Protein AF-A0A015MF63-F1 (afdb_monomer)

Organism: Rhizophagus irregularis (strain DAOM 197198w) (NCBI:txid1432141)

Solvent-accessible surface area (backbone atoms only — not comparable to full-atom values): 7462 Å² total; per-residue (Å²): 112,68,70,60,54,52,50,50,50,53,50,49,54,56,49,51,58,48,52,54,54,59,67,70,46,80,77,80,79,76,44,74,65,50,50,50,51,51,49,52,51,51,36,53,71,28,62,14,62,60,82,65,49,65,53,38,54,52,92,69,56,87,64,81,86,57,86,84,59,70,85,62,50,76,64,62,77,71,52,73,80,87,53,68,67,59,53,53,53,67,38,83,51,104,53,35,50,69,50,48,35,69,74,31,73,65,52,34,51,53,48,55,56,52,57,71,72,47,85,81,78,132

Secondary structure (DSSP, 8-state):
-HHHHHHHHHHHHHHHHHHHHHHHS--TT-SHHHHHHHHHHHHHHPBPTTT--BSS-GGG--SPP-TT-SS--HHHHTPPP--HHHHHHH---SS-HHHHHHH-HHHHHHHHHHHHHSPPP-

Foldseek 3Di:
DVVVVVVVVVVVVVVVVVVVVVVPDPPPQPDPVSVVVVVQVCQQADQELAPRDGNHYVVPDPDDGDPPSPPDPVVNVPDPDDDPVVCQQVDDDVDGLVVVLVVDVVSVVVVVVVVVPDDDDD

Sequence (122 aa):
MEIDQEQTRRRNNKYASQEERAAALPKRGFTDESLRKAQEARRNNNTCGNCGQRGHYAKQCKNERVEGIHRTSAFQRNTPEYNVIEDLKNTRANATFSQIINISPEQRKIYHEGMRRYPQTD

InterPro domains:
  IPR001878 Zinc finger, CCHC-type [PF00098] (46-63)
  IPR001878 Zinc finger, CCHC-type [PS50158] (48-63)
  IPR001878 Zinc finger, CCHC-type [SM00343] (47-63)
  IPR036875 Zinc finger, CCHC-type superfamily [SSF57756] (35-63)

Mean predicted aligned error: 17.62 Å

Radius of gyration: 33.0 Å; Cα contacts (8 Å, |Δi|>4): 59; chains: 1; bounding box: 59×48×79 Å

pLDDT: mean 77.17, std 10.63, range [54.19, 93.19]

Structure (mmCIF, N/CA/C/O backbone):
data_AF-A0A015MF63-F1
#
_entry.id   AF-A0A015MF63-F1
#
loop_
_atom_site.group_PDB
_atom_site.id
_atom_site.type_symbol
_atom_site.label_atom_id
_atom_site.label_alt_id
_atom_site.label_comp_id
_atom_site.label_asym_id
_atom_site.label_entity_id
_atom_site.label_seq_id
_atom_site.pdbx_PDB_ins_code
_atom_site.Cartn_x
_atom_site.Cartn_y
_atom_site.Cartn_z
_atom_site.occupancy
_atom_site.B_iso_or_equiv
_atom_site.auth_seq_id
_atom_site.auth_comp_id
_atom_site.auth_asym_id
_atom_site.auth_atom_id
_atom_site.pdbx_PDB_model_num
ATOM 1 N N . MET A 1 1 ? 2.040 -42.546 -40.070 1.00 62.53 1 MET A N 1
ATOM 2 C CA . MET A 1 1 ? 3.437 -42.096 -39.882 1.00 62.53 1 MET A CA 1
ATOM 3 C C . MET A 1 1 ? 3.758 -40.867 -40.731 1.00 62.53 1 MET A C 1
ATOM 5 O O . MET A 1 1 ? 4.239 -39.898 -40.168 1.00 62.53 1 MET A O 1
ATOM 9 N N . GLU A 1 2 ? 3.415 -40.826 -42.023 1.00 61.22 2 GLU A N 1
ATOM 10 C CA . GLU A 1 2 ? 3.672 -39.646 -42.884 1.00 61.22 2 GLU A CA 1
ATOM 11 C C . GLU A 1 2 ? 2.904 -38.374 -42.481 1.00 61.22 2 GLU A C 1
ATOM 13 O O . GLU A 1 2 ? 3.451 -37.277 -42.523 1.00 61.22 2 GLU A O 1
ATOM 18 N N . ILE A 1 3 ? 1.653 -38.508 -42.022 1.00 64.56 3 ILE A N 1
ATOM 19 C CA . ILE A 1 3 ? 0.835 -37.365 -41.570 1.00 64.56 3 ILE A CA 1
ATOM 20 C C . ILE A 1 3 ? 1.466 -36.672 -40.347 1.00 64.56 3 ILE A C 1
ATOM 22 O O . ILE A 1 3 ? 1.412 -35.451 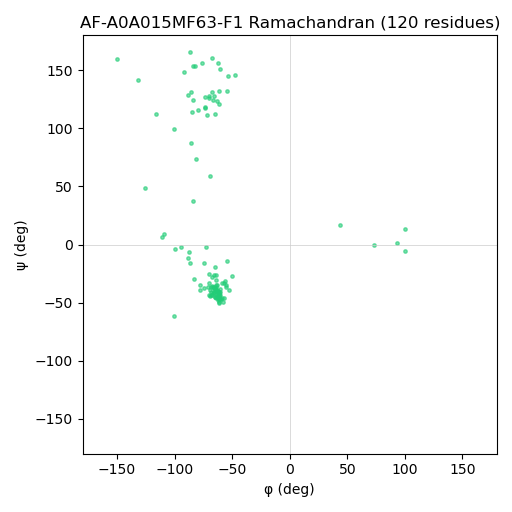-40.229 1.00 64.56 3 ILE A O 1
ATOM 26 N N . ASP A 1 4 ? 2.105 -37.439 -39.464 1.00 72.56 4 ASP A N 1
ATOM 27 C CA . ASP A 1 4 ? 2.770 -36.934 -38.257 1.00 72.56 4 ASP A CA 1
ATOM 28 C C . ASP A 1 4 ? 4.102 -36.231 -38.592 1.00 72.56 4 ASP A C 1
ATOM 30 O O . ASP A 1 4 ? 4.412 -35.156 -38.067 1.00 72.56 4 ASP A O 1
ATOM 34 N N . GLN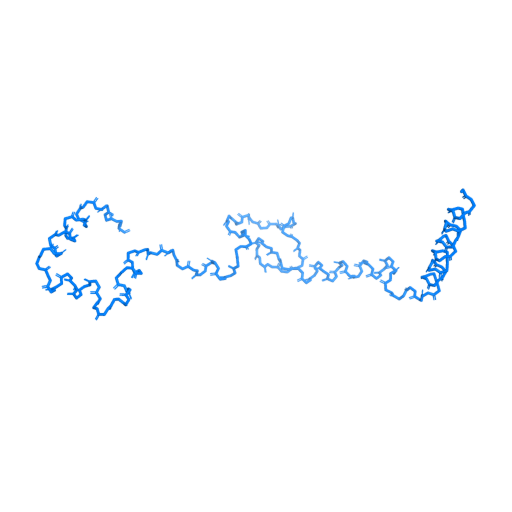 A 1 5 ? 4.841 -36.764 -39.574 1.00 78.62 5 GLN A N 1
ATOM 35 C CA . GLN A 1 5 ? 6.033 -36.122 -40.142 1.00 78.62 5 GLN A CA 1
ATOM 36 C C . GLN A 1 5 ? 5.699 -34.802 -40.856 1.00 78.62 5 GLN A C 1
ATOM 38 O O . GLN A 1 5 ? 6.404 -33.804 -40.708 1.00 78.62 5 GLN A O 1
ATOM 43 N N . GLU A 1 6 ? 4.584 -34.742 -41.584 1.00 80.75 6 GLU A N 1
ATOM 44 C CA . GLU A 1 6 ? 4.149 -33.506 -42.239 1.00 80.75 6 GLU A CA 1
ATOM 45 C C . GLU A 1 6 ? 3.658 -32.460 -41.221 1.00 80.75 6 GLU A C 1
ATOM 47 O O . GLU A 1 6 ? 3.932 -31.266 -41.367 1.00 80.75 6 GLU A O 1
ATOM 52 N N . GLN A 1 7 ? 2.989 -32.879 -40.142 1.00 83.00 7 GLN A N 1
ATOM 53 C CA . GLN A 1 7 ? 2.594 -31.973 -39.058 1.00 83.00 7 GLN A CA 1
ATOM 54 C C . GLN A 1 7 ? 3.798 -31.403 -38.298 1.00 83.00 7 GLN A C 1
ATOM 56 O O . GLN A 1 7 ? 3.818 -30.207 -37.992 1.00 83.00 7 GLN A O 1
ATOM 61 N N . THR A 1 8 ? 4.812 -32.221 -38.015 1.00 80.81 8 THR A N 1
ATOM 62 C CA . THR A 1 8 ? 6.061 -31.766 -37.381 1.00 80.81 8 THR A CA 1
ATOM 63 C C . THR A 1 8 ? 6.841 -30.824 -38.294 1.00 80.81 8 THR A C 1
ATOM 65 O O . THR A 1 8 ? 7.281 -29.770 -37.836 1.00 80.81 8 THR A O 1
ATOM 68 N N . ARG A 1 9 ? 6.910 -31.096 -39.601 1.00 84.19 9 ARG A N 1
ATOM 69 C CA . ARG A 1 9 ? 7.521 -30.184 -40.581 1.00 84.19 9 ARG A CA 1
ATOM 70 C C . ARG A 1 9 ? 6.815 -28.828 -40.639 1.00 84.19 9 ARG A C 1
ATOM 72 O O . ARG A 1 9 ? 7.467 -27.788 -40.570 1.00 84.19 9 ARG A O 1
ATOM 79 N N . ARG A 1 10 ? 5.477 -28.814 -40.702 1.00 82.44 10 ARG A N 1
ATOM 80 C CA . ARG A 1 10 ? 4.676 -27.572 -40.678 1.00 82.44 10 ARG A CA 1
ATOM 81 C C . ARG A 1 10 ? 4.889 -26.780 -39.396 1.00 82.44 10 ARG A C 1
ATOM 83 O O . ARG A 1 10 ? 5.005 -25.558 -39.440 1.00 82.44 10 ARG A O 1
ATOM 90 N N . ARG A 1 11 ? 4.955 -27.480 -38.264 1.00 81.06 11 ARG A N 1
ATOM 91 C CA . ARG A 1 11 ? 5.244 -26.892 -36.958 1.00 81.06 11 ARG A CA 1
ATOM 92 C C . ARG A 1 11 ? 6.632 -26.245 -36.950 1.00 81.06 11 ARG A C 1
ATOM 94 O O . ARG A 1 11 ? 6.732 -25.073 -36.605 1.00 81.06 11 ARG A O 1
ATOM 101 N N . ASN A 1 12 ? 7.659 -26.954 -37.411 1.00 85.06 12 ASN A N 1
ATOM 102 C CA . ASN A 1 12 ? 9.033 -26.450 -37.472 1.00 85.06 12 ASN A CA 1
ATOM 103 C C . ASN A 1 12 ? 9.165 -25.242 -38.410 1.00 85.06 12 ASN A C 1
ATOM 105 O O . ASN A 1 12 ? 9.732 -24.232 -38.012 1.00 85.06 12 ASN A O 1
ATOM 109 N N . ASN A 1 13 ? 8.546 -25.277 -39.594 1.00 84.06 13 ASN A N 1
ATOM 110 C CA . ASN A 1 13 ? 8.527 -24.134 -40.516 1.00 84.06 13 ASN A CA 1
ATOM 111 C C . ASN A 1 13 ? 7.805 -22.918 -39.916 1.00 84.06 13 ASN A C 1
ATOM 113 O O . ASN A 1 13 ? 8.245 -21.778 -40.070 1.00 84.06 13 ASN A O 1
ATOM 117 N N . LYS A 1 14 ? 6.706 -23.150 -39.184 1.00 83.50 14 LYS A N 1
ATOM 118 C CA . LYS A 1 14 ? 5.999 -22.091 -38.456 1.00 83.50 14 LYS A CA 1
ATOM 119 C C . LYS A 1 14 ? 6.891 -21.474 -37.376 1.00 83.50 14 LYS A C 1
ATOM 121 O O . LYS A 1 14 ? 6.853 -20.257 -37.209 1.00 83.50 14 LYS A O 1
ATOM 126 N N . TYR A 1 15 ? 7.674 -22.265 -36.643 1.00 76.06 15 TYR A N 1
ATOM 127 C CA . TYR A 1 15 ? 8.614 -21.750 -35.640 1.00 76.06 15 TYR A CA 1
ATOM 128 C C . TYR A 1 15 ? 9.805 -21.017 -36.274 1.00 76.06 15 TYR A C 1
ATOM 130 O O . TYR A 1 15 ? 10.073 -19.893 -35.865 1.00 76.06 15 TYR A O 1
ATOM 138 N N . ALA A 1 16 ? 10.407 -21.547 -37.341 1.00 83.12 16 ALA A N 1
ATOM 139 C CA . ALA A 1 16 ? 11.482 -20.876 -38.080 1.00 83.12 16 ALA A CA 1
ATOM 140 C C . ALA A 1 16 ? 11.051 -19.488 -38.594 1.00 83.12 16 ALA A C 1
ATOM 142 O O . ALA A 1 16 ? 11.721 -18.489 -38.349 1.00 83.12 16 ALA A O 1
ATOM 143 N N . SER A 1 17 ? 9.852 -19.383 -39.184 1.00 80.75 17 SER A N 1
ATOM 144 C CA . SER A 1 17 ? 9.313 -18.088 -39.637 1.00 80.75 17 SER A CA 1
ATOM 145 C C . SER A 1 17 ? 9.046 -17.092 -38.495 1.00 80.75 17 SER A C 1
ATOM 147 O O . SER A 1 17 ? 9.047 -15.878 -38.705 1.00 80.75 17 SER A O 1
ATOM 149 N N . GLN A 1 18 ? 8.790 -17.584 -37.277 1.00 82.38 18 GLN A N 1
ATOM 150 C CA . GLN A 1 18 ? 8.622 -16.738 -36.092 1.00 82.38 18 GLN A CA 1
ATOM 151 C C . GLN A 1 18 ? 9.973 -16.254 -35.562 1.00 82.38 18 GLN A C 1
ATOM 153 O O . GLN A 1 18 ? 10.075 -15.093 -35.174 1.00 82.38 18 GLN A O 1
ATOM 158 N N . GLU A 1 19 ? 10.999 -17.105 -35.578 1.00 79.31 19 GLU A N 1
ATOM 159 C CA . GLU A 1 19 ? 12.366 -16.742 -35.193 1.00 79.31 19 GLU A CA 1
ATOM 160 C C . GLU A 1 19 ? 12.948 -15.682 -36.134 1.00 79.31 19 GLU A C 1
ATOM 162 O O . GLU A 1 19 ? 13.478 -14.675 -35.668 1.00 79.31 19 GLU A O 1
ATOM 167 N N . GLU A 1 20 ? 12.756 -15.835 -37.445 1.00 80.56 20 GLU A N 1
ATOM 168 C CA . GLU A 1 20 ? 13.162 -14.844 -38.449 1.00 80.56 20 GLU A CA 1
ATOM 169 C C . GLU A 1 20 ? 12.445 -13.499 -38.250 1.00 80.56 20 GLU A C 1
ATOM 171 O O . GLU A 1 20 ? 13.076 -12.440 -38.271 1.00 80.56 20 GLU A O 1
ATOM 176 N N . ARG A 1 21 ? 11.131 -13.523 -37.977 1.00 78.44 21 ARG A N 1
ATOM 177 C CA . ARG A 1 21 ? 10.354 -12.317 -37.640 1.00 78.44 21 ARG A CA 1
ATOM 178 C C . ARG A 1 21 ? 10.842 -11.654 -36.353 1.00 78.44 21 ARG A C 1
ATOM 180 O O . ARG A 1 21 ? 10.909 -10.430 -36.300 1.00 78.44 21 ARG A O 1
ATOM 187 N N . ALA A 1 22 ? 11.187 -12.435 -35.332 1.00 77.19 22 ALA A N 1
ATOM 188 C CA . ALA A 1 22 ? 11.730 -11.923 -34.077 1.00 77.19 22 ALA A CA 1
ATOM 189 C C . ALA A 1 22 ? 13.140 -11.335 -34.254 1.00 77.19 22 ALA A C 1
ATOM 191 O O . ALA A 1 22 ? 13.458 -10.318 -33.641 1.00 77.19 22 ALA A O 1
ATOM 192 N N . ALA A 1 23 ? 13.965 -11.931 -35.119 1.00 78.44 23 ALA A N 1
ATOM 193 C CA . ALA A 1 23 ? 15.295 -11.432 -35.459 1.00 78.44 23 ALA A CA 1
ATOM 194 C C . ALA A 1 23 ? 15.249 -10.140 -36.294 1.00 78.44 23 ALA A C 1
ATOM 196 O O . ALA A 1 23 ? 16.109 -9.277 -36.125 1.00 78.44 23 ALA A O 1
ATOM 197 N N . ALA A 1 24 ? 14.237 -9.988 -37.156 1.00 78.50 24 ALA A N 1
ATOM 198 C CA . ALA A 1 24 ? 14.021 -8.794 -37.975 1.00 78.50 24 ALA A CA 1
ATOM 199 C C . ALA A 1 24 ? 13.468 -7.591 -37.187 1.00 78.50 24 ALA A C 1
ATOM 201 O O . ALA A 1 24 ? 13.517 -6.459 -37.676 1.00 78.50 24 ALA A O 1
ATOM 202 N N . LEU A 1 25 ? 12.937 -7.801 -35.975 1.00 74.88 25 LEU A N 1
ATOM 203 C CA . LEU A 1 25 ? 12.495 -6.700 -35.123 1.00 74.88 25 LEU A CA 1
ATOM 204 C C . LEU A 1 25 ? 13.710 -5.878 -34.657 1.00 74.88 25 LEU A C 1
ATOM 206 O O . LEU A 1 25 ? 14.676 -6.440 -34.133 1.00 74.88 25 LEU A O 1
ATOM 210 N N . PRO A 1 26 ? 13.677 -4.537 -34.782 1.00 64.88 26 PRO A N 1
ATOM 211 C CA . PRO A 1 26 ? 14.746 -3.704 -34.257 1.00 64.88 26 PRO A CA 1
ATOM 212 C C . PRO A 1 26 ? 14.810 -3.896 -32.738 1.00 64.88 26 PRO A C 1
ATOM 214 O O . PRO A 1 26 ? 13.837 -3.610 -32.039 1.00 64.88 26 PRO A O 1
ATOM 217 N N . LYS A 1 27 ? 15.959 -4.353 -32.218 1.00 66.06 27 LYS A N 1
ATOM 218 C CA . LYS A 1 27 ? 16.228 -4.526 -30.777 1.00 66.06 27 LYS A CA 1
ATOM 219 C C . LYS A 1 27 ? 16.329 -3.169 -30.059 1.00 66.06 27 LYS A C 1
ATOM 221 O O . LYS A 1 27 ? 17.357 -2.816 -29.489 1.00 66.06 27 LYS A O 1
ATOM 226 N N . ARG A 1 28 ? 15.276 -2.352 -30.111 1.00 60.88 28 ARG A N 1
ATOM 227 C CA . ARG A 1 28 ? 15.178 -1.101 -29.356 1.00 60.88 28 ARG A CA 1
ATOM 228 C C . ARG A 1 28 ? 14.970 -1.449 -27.880 1.00 60.88 28 ARG A C 1
ATOM 230 O O . ARG A 1 28 ? 13.917 -1.952 -27.513 1.00 60.88 28 ARG A O 1
ATOM 237 N N . GLY A 1 29 ? 15.976 -1.176 -27.047 1.00 60.59 29 GLY A N 1
ATOM 238 C CA . GLY A 1 29 ? 15.870 -1.269 -25.583 1.00 60.59 29 GLY A CA 1
ATOM 239 C C . GLY A 1 29 ? 16.447 -2.528 -24.928 1.00 60.59 29 GLY A C 1
ATOM 240 O O . GLY A 1 29 ? 16.179 -2.755 -23.753 1.00 60.59 29 GLY A O 1
ATOM 241 N N . PHE A 1 30 ? 17.236 -3.330 -25.649 1.00 66.12 30 PHE A N 1
ATOM 242 C CA . PHE A 1 30 ? 17.952 -4.482 -25.081 1.00 66.12 30 PHE A CA 1
ATOM 243 C C . PHE A 1 30 ? 19.455 -4.403 -25.383 1.00 66.12 30 PHE A C 1
ATOM 245 O O . PHE A 1 30 ? 20.057 -5.333 -25.910 1.00 66.12 30 PHE A O 1
ATOM 252 N N . THR A 1 31 ? 20.057 -3.242 -25.128 1.00 82.81 31 THR A N 1
ATOM 253 C CA . THR A 1 31 ? 21.519 -3.125 -25.029 1.00 82.81 31 THR A CA 1
ATOM 254 C C . THR A 1 31 ? 21.936 -3.302 -23.572 1.00 82.81 31 THR A C 1
ATOM 256 O O . THR A 1 31 ? 21.199 -2.887 -22.674 1.00 82.81 31 THR A O 1
ATOM 259 N N . ASP A 1 32 ? 23.121 -3.854 -23.312 1.00 84.06 32 ASP A N 1
ATOM 260 C CA . ASP A 1 32 ? 23.641 -4.000 -21.942 1.00 84.06 32 ASP A CA 1
ATOM 261 C C . ASP A 1 32 ? 23.689 -2.656 -21.200 1.00 84.06 32 ASP A C 1
ATOM 263 O O . ASP A 1 32 ? 23.376 -2.567 -20.012 1.00 84.06 32 ASP A O 1
ATOM 267 N N . GLU A 1 33 ? 23.980 -1.575 -21.926 1.00 87.00 33 GLU A N 1
ATOM 268 C CA . GLU A 1 33 ? 23.937 -0.209 -21.406 1.00 87.00 33 GLU A CA 1
ATOM 269 C C . GLU A 1 33 ? 22.523 0.200 -20.962 1.00 87.00 33 GLU A C 1
ATOM 271 O O . GLU A 1 33 ? 22.341 0.731 -19.865 1.00 87.00 33 GLU A O 1
ATOM 276 N N . SER A 1 34 ? 21.499 -0.082 -21.775 1.00 85.69 34 SER A N 1
ATOM 277 C CA . SER A 1 34 ? 20.105 0.208 -21.420 1.00 85.69 34 SER A CA 1
ATOM 278 C C . SER A 1 34 ? 19.630 -0.603 -20.212 1.00 85.69 34 SER A C 1
ATOM 280 O O . SER A 1 34 ? 18.919 -0.065 -19.361 1.00 85.69 34 SER A O 1
ATOM 282 N N . LEU A 1 35 ? 20.080 -1.858 -20.085 1.00 85.62 35 LEU A N 1
ATOM 283 C CA . LEU A 1 35 ? 19.806 -2.707 -18.925 1.00 85.62 35 LEU A CA 1
ATOM 284 C C . LEU A 1 35 ? 20.460 -2.134 -17.666 1.00 85.62 35 LEU A C 1
ATOM 286 O O . LEU A 1 35 ? 19.794 -2.014 -16.634 1.00 85.62 35 LEU A O 1
ATOM 290 N N . ARG A 1 36 ? 21.724 -1.702 -17.763 1.00 89.38 36 ARG A N 1
ATOM 291 C CA . ARG A 1 36 ? 22.440 -1.061 -16.654 1.00 89.38 36 ARG A CA 1
ATOM 292 C C . ARG A 1 36 ? 21.750 0.227 -16.221 1.00 89.38 36 ARG A C 1
ATOM 294 O O . ARG A 1 36 ? 21.465 0.398 -15.040 1.00 89.38 36 ARG A O 1
ATOM 301 N N . LYS A 1 37 ? 21.371 1.082 -17.174 1.00 90.62 37 LYS A N 1
ATOM 302 C CA . LYS A 1 37 ? 20.637 2.327 -16.909 1.00 90.62 37 LYS A CA 1
ATOM 303 C C . LYS A 1 37 ? 19.273 2.067 -16.269 1.00 90.62 37 LYS A C 1
ATOM 305 O O . LYS A 1 37 ? 18.887 2.763 -15.332 1.00 90.62 37 LYS A O 1
ATOM 310 N N . ALA A 1 38 ? 18.547 1.046 -16.725 1.00 88.81 38 ALA A N 1
ATOM 311 C CA . ALA A 1 38 ? 17.285 0.639 -16.114 1.00 88.81 38 ALA A CA 1
ATOM 312 C C . ALA A 1 38 ? 17.487 0.124 -14.679 1.00 88.81 38 ALA A C 1
ATOM 314 O O . ALA A 1 38 ? 16.688 0.432 -13.792 1.00 88.81 38 ALA A O 1
ATOM 315 N N . GLN A 1 39 ? 18.560 -0.627 -14.425 1.00 89.00 39 GLN A N 1
ATOM 316 C CA . GLN A 1 39 ? 18.902 -1.119 -13.093 1.00 89.00 39 GLN A CA 1
ATOM 317 C C . GLN A 1 39 ? 19.311 0.018 -12.147 1.00 89.00 39 GLN A C 1
ATOM 319 O O . GLN A 1 39 ? 18.832 0.072 -11.014 1.00 89.00 39 GLN A O 1
ATOM 324 N N . GLU A 1 40 ? 20.129 0.960 -12.617 1.00 91.00 40 GLU A N 1
ATOM 325 C CA . GLU A 1 40 ? 20.501 2.178 -11.889 1.00 91.00 40 GLU A CA 1
ATOM 326 C C . GLU A 1 40 ? 19.260 3.020 -11.558 1.00 91.00 40 GLU A C 1
ATOM 328 O O . GLU A 1 40 ? 19.054 3.394 -10.403 1.00 91.00 40 GLU A O 1
ATOM 333 N N . ALA A 1 41 ? 18.363 3.234 -12.526 1.00 90.50 41 ALA A N 1
ATOM 334 C CA . ALA A 1 41 ? 17.108 3.950 -12.306 1.00 90.50 41 ALA A CA 1
ATOM 335 C C . ALA A 1 41 ? 16.211 3.245 -11.274 1.00 90.50 41 ALA A C 1
ATOM 337 O O . ALA A 1 41 ? 15.647 3.899 -10.394 1.00 90.50 41 ALA A O 1
ATOM 338 N N . ARG A 1 42 ? 16.114 1.909 -11.332 1.00 88.94 42 ARG A N 1
ATOM 339 C CA . ARG A 1 42 ? 15.391 1.111 -10.329 1.00 88.94 42 ARG A CA 1
ATOM 340 C C . ARG A 1 42 ? 15.999 1.272 -8.942 1.00 88.94 42 ARG A C 1
ATOM 342 O O . ARG A 1 42 ? 15.251 1.439 -7.987 1.00 88.94 42 ARG A O 1
ATOM 349 N N . ARG A 1 43 ? 17.327 1.248 -8.814 1.00 91.00 43 ARG A N 1
ATOM 350 C CA . ARG A 1 43 ? 18.017 1.431 -7.528 1.00 91.00 43 ARG A CA 1
ATOM 351 C C . ARG A 1 43 ? 17.793 2.833 -6.960 1.00 91.00 43 ARG A C 1
ATOM 353 O O . ARG A 1 43 ? 17.472 2.962 -5.782 1.00 91.00 43 ARG A O 1
ATOM 360 N N . ASN A 1 44 ? 17.909 3.863 -7.794 1.00 90.94 44 ASN A N 1
ATOM 361 C CA . ASN A 1 44 ? 17.755 5.262 -7.386 1.00 90.94 44 ASN A CA 1
ATOM 362 C C . ASN A 1 44 ? 16.314 5.588 -6.966 1.00 90.94 44 ASN A C 1
ATOM 364 O O . ASN A 1 44 ? 16.086 6.336 -6.015 1.00 90.94 44 ASN A O 1
ATOM 368 N N . ASN A 1 45 ? 15.331 4.982 -7.635 1.00 89.94 45 ASN A N 1
ATOM 369 C CA . ASN A 1 45 ? 13.917 5.142 -7.305 1.00 89.94 45 ASN A CA 1
ATOM 370 C C . ASN A 1 45 ? 13.408 4.163 -6.243 1.00 89.94 45 ASN A C 1
ATOM 372 O O . ASN A 1 45 ? 12.274 4.310 -5.794 1.00 89.94 45 ASN A O 1
ATOM 376 N N . ASN A 1 46 ? 14.220 3.198 -5.812 1.00 89.19 46 ASN A N 1
ATOM 377 C CA . ASN A 1 46 ? 13.828 2.277 -4.758 1.00 89.19 46 ASN A CA 1
ATOM 378 C C . ASN A 1 46 ? 13.835 2.977 -3.396 1.00 89.19 46 ASN A C 1
ATOM 380 O O . ASN A 1 46 ? 14.855 3.530 -2.981 1.00 89.19 46 ASN A O 1
ATOM 384 N N . THR A 1 47 ? 12.719 2.877 -2.680 1.00 90.56 47 THR A N 1
ATOM 385 C CA . THR A 1 47 ? 12.617 3.255 -1.269 1.00 90.56 47 THR A CA 1
ATOM 386 C C . THR A 1 47 ? 12.997 2.060 -0.400 1.00 90.56 47 THR A C 1
ATOM 388 O O . THR A 1 47 ? 12.495 0.948 -0.580 1.00 90.56 47 THR A O 1
ATOM 391 N N . CYS A 1 48 ? 13.909 2.266 0.543 1.00 89.06 48 CYS A N 1
ATOM 392 C CA . CYS A 1 48 ? 14.358 1.233 1.458 1.00 89.06 48 CYS A CA 1
ATOM 393 C C . CYS A 1 48 ? 13.227 0.815 2.403 1.00 89.06 48 CYS A C 1
ATOM 395 O O . CYS A 1 48 ? 12.691 1.634 3.143 1.00 89.06 48 CYS A O 1
ATOM 397 N N . GLY A 1 49 ? 12.910 -0.481 2.428 1.00 84.50 49 GLY A N 1
ATOM 398 C CA . GLY A 1 49 ? 11.909 -1.045 3.339 1.00 84.50 49 GLY A CA 1
ATOM 399 C C . GLY A 1 49 ? 12.342 -1.129 4.808 1.00 84.50 49 GLY A C 1
ATOM 400 O O . GLY A 1 49 ? 11.549 -1.589 5.612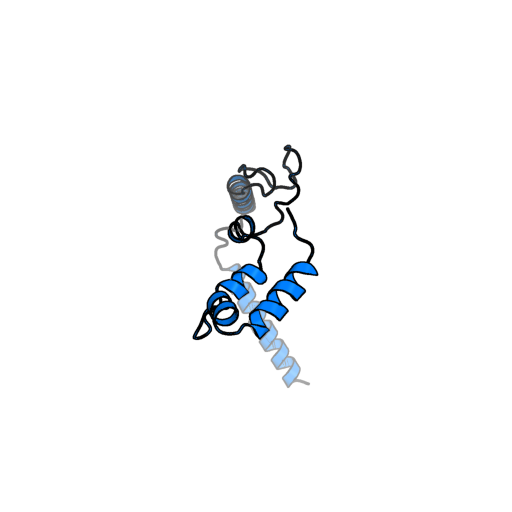 1.00 84.50 49 GLY A O 1
ATOM 401 N N . ASN A 1 50 ? 13.574 -0.732 5.155 1.00 86.69 50 ASN A N 1
ATOM 402 C CA . ASN A 1 50 ? 14.035 -0.632 6.546 1.00 86.69 50 ASN A CA 1
ATOM 403 C C . ASN A 1 50 ? 13.987 0.825 7.038 1.00 86.69 50 ASN A C 1
ATOM 405 O O . ASN A 1 50 ? 13.240 1.155 7.941 1.00 86.69 50 ASN A O 1
ATOM 409 N N . CYS A 1 51 ? 14.736 1.737 6.414 1.00 87.69 51 CYS A N 1
ATOM 410 C CA . CYS A 1 51 ? 14.823 3.122 6.894 1.00 87.69 51 CYS A CA 1
ATOM 411 C C . CYS A 1 51 ? 13.945 4.136 6.143 1.00 87.69 51 CYS A C 1
ATOM 413 O O . CYS A 1 51 ? 13.962 5.315 6.479 1.00 87.69 51 CYS A O 1
ATOM 415 N N . GLY A 1 52 ? 13.241 3.729 5.082 1.00 85.38 52 GLY A N 1
ATOM 416 C CA . GLY A 1 52 ? 12.409 4.628 4.272 1.00 85.38 52 GLY A CA 1
ATOM 417 C C . GLY A 1 52 ? 13.175 5.590 3.351 1.00 85.38 52 GLY A C 1
ATOM 418 O O . GLY A 1 52 ? 12.551 6.349 2.615 1.00 85.38 52 GLY A O 1
ATOM 419 N N . GLN A 1 53 ? 14.511 5.568 3.341 1.00 88.56 53 GLN A N 1
ATOM 420 C CA . GLN A 1 53 ? 15.323 6.419 2.461 1.00 88.56 53 GLN A CA 1
ATOM 421 C C . GLN A 1 53 ? 15.459 5.822 1.051 1.00 88.56 53 GLN A C 1
ATOM 423 O O . GLN A 1 53 ? 15.396 4.606 0.868 1.00 88.56 53 GLN A O 1
ATOM 428 N N . ARG A 1 54 ? 15.668 6.669 0.035 1.00 90.81 54 ARG A N 1
ATOM 429 C CA . ARG A 1 54 ? 15.828 6.249 -1.372 1.00 90.81 54 ARG A CA 1
ATOM 430 C C . ARG A 1 54 ? 17.282 5.898 -1.718 1.00 90.81 54 ARG A C 1
ATOM 432 O O . ARG A 1 54 ? 18.205 6.225 -0.976 1.00 90.81 54 ARG A O 1
ATOM 439 N N . GLY A 1 55 ? 17.490 5.236 -2.857 1.00 92.38 55 GLY A N 1
ATOM 440 C CA . GLY A 1 55 ? 18.823 5.029 -3.447 1.00 92.38 55 GLY A CA 1
ATOM 441 C C . GLY A 1 55 ? 19.530 3.724 -3.066 1.00 92.38 55 GLY A C 1
ATOM 442 O O . GLY A 1 55 ? 20.649 3.464 -3.517 1.00 92.38 55 GLY A O 1
ATOM 443 N N . HIS A 1 56 ? 18.899 2.870 -2.262 1.00 93.19 56 HIS A N 1
ATOM 444 C CA . HIS A 1 56 ? 19.449 1.565 -1.901 1.00 93.19 56 HIS A CA 1
ATOM 445 C C . HIS A 1 56 ? 18.356 0.528 -1.641 1.00 93.19 56 HIS A C 1
ATOM 447 O O . HIS A 1 56 ? 17.201 0.855 -1.365 1.00 93.19 56 HIS A O 1
ATOM 453 N N . TYR A 1 57 ? 18.733 -0.746 -1.732 1.00 91.38 57 TYR A N 1
ATOM 454 C CA . TYR A 1 57 ? 17.871 -1.861 -1.348 1.00 91.38 57 TYR A CA 1
ATOM 455 C C . TYR A 1 57 ? 17.956 -2.114 0.158 1.00 91.38 57 TYR A C 1
ATOM 457 O O . TYR A 1 57 ? 18.998 -1.883 0.763 1.00 91.38 57 TYR A O 1
ATOM 465 N N . ALA A 1 58 ? 16.905 -2.680 0.760 1.00 88.69 58 ALA A N 1
ATOM 466 C CA . ALA A 1 58 ? 16.885 -2.988 2.197 1.00 88.69 58 ALA A CA 1
ATOM 467 C C . ALA A 1 58 ? 18.056 -3.887 2.647 1.00 88.69 58 ALA A C 1
ATOM 469 O O . ALA A 1 58 ? 18.576 -3.711 3.741 1.00 88.69 58 ALA A O 1
ATOM 470 N N . LYS A 1 59 ? 18.535 -4.783 1.770 1.00 88.44 59 LYS A N 1
ATOM 471 C CA . LYS A 1 59 ? 19.719 -5.634 2.008 1.00 88.44 59 LYS A CA 1
ATOM 472 C C . LYS A 1 59 ? 21.036 -4.856 2.147 1.00 88.44 59 LYS A C 1
ATOM 474 O O . LYS A 1 59 ? 22.012 -5.406 2.631 1.00 88.44 59 LYS A O 1
ATOM 479 N N . GLN A 1 60 ? 21.077 -3.614 1.667 1.00 91.19 60 GLN A N 1
ATOM 480 C CA . GLN A 1 60 ? 22.245 -2.728 1.679 1.00 91.19 60 GLN A CA 1
ATOM 481 C C . GLN A 1 60 ? 22.068 -1.565 2.668 1.00 91.19 60 GLN A C 1
ATOM 483 O O . GLN A 1 60 ? 22.842 -0.608 2.638 1.00 91.19 60 GLN A O 1
ATOM 488 N N . CYS A 1 61 ? 21.020 -1.598 3.495 1.00 91.50 61 CYS A N 1
ATOM 489 C CA . CYS A 1 61 ? 20.756 -0.551 4.469 1.00 91.50 61 CYS A CA 1
ATOM 490 C C . CYS A 1 61 ? 21.802 -0.606 5.587 1.00 91.50 61 CYS A C 1
ATOM 492 O O . CYS A 1 61 ? 22.022 -1.664 6.168 1.00 91.50 61 CYS A O 1
ATOM 494 N N . LYS A 1 62 ? 22.438 0.534 5.875 1.00 92.38 62 LYS A N 1
ATOM 495 C CA . LYS A 1 62 ? 23.418 0.669 6.966 1.00 92.38 62 LYS A CA 1
ATOM 496 C C . LYS A 1 62 ? 22.784 1.032 8.310 1.00 92.38 62 LYS A C 1
ATOM 498 O O . LYS A 1 62 ? 23.473 1.000 9.321 1.00 92.38 62 LYS A O 1
ATOM 503 N N . ASN A 1 63 ? 21.508 1.411 8.311 1.00 89.25 63 ASN A N 1
ATOM 504 C CA . ASN A 1 63 ? 20.793 1.749 9.535 1.00 89.25 63 ASN A CA 1
ATOM 505 C C . ASN A 1 63 ? 20.424 0.473 10.290 1.00 89.25 63 ASN A C 1
ATOM 507 O O . ASN A 1 63 ? 20.277 -0.592 9.683 1.00 89.25 63 ASN A O 1
ATOM 511 N N . GLU A 1 64 ? 20.222 0.608 11.598 1.00 87.88 64 GLU A N 1
ATOM 512 C CA . GLU A 1 64 ? 19.737 -0.478 12.443 1.00 87.88 64 GLU A CA 1
ATOM 513 C C . GLU A 1 64 ? 18.440 -1.074 11.884 1.00 87.88 64 GLU A C 1
ATOM 515 O O . GLU A 1 64 ? 17.621 -0.402 11.244 1.00 87.88 64 GLU A O 1
ATOM 520 N N . ARG A 1 65 ? 18.288 -2.386 12.059 1.00 81.31 65 ARG A N 1
ATOM 521 C CA . ARG A 1 65 ? 17.123 -3.113 11.572 1.00 81.31 65 ARG A CA 1
ATOM 522 C C . ARG A 1 65 ? 15.930 -2.773 12.457 1.00 81.31 65 ARG A C 1
ATOM 524 O O . ARG A 1 65 ? 15.932 -3.097 13.638 1.00 81.31 65 ARG A O 1
ATOM 531 N N . VAL A 1 66 ? 14.898 -2.178 11.870 1.00 79.00 66 VAL A N 1
ATOM 532 C CA . VAL A 1 66 ? 13.640 -1.923 12.570 1.00 79.00 66 VAL A CA 1
ATOM 533 C C . VAL A 1 66 ? 12.773 -3.179 12.479 1.00 79.00 66 VAL A C 1
ATOM 535 O O . VAL A 1 66 ? 12.349 -3.593 11.395 1.00 79.00 66 VAL A O 1
ATOM 538 N N . GLU A 1 67 ? 12.533 -3.811 13.624 1.00 68.50 67 GLU A N 1
ATOM 539 C CA . GLU A 1 67 ? 11.555 -4.891 13.763 1.00 68.50 67 GLU A CA 1
ATOM 540 C C . GLU A 1 67 ? 10.149 -4.348 13.421 1.00 68.50 67 GLU A C 1
ATOM 542 O O . GLU A 1 67 ? 9.764 -3.268 13.860 1.00 68.50 67 GLU A O 1
ATOM 547 N N . GLY A 1 68 ? 9.385 -5.065 12.588 1.00 63.28 68 GLY A N 1
ATOM 548 C CA . GLY A 1 68 ? 7.987 -4.715 12.279 1.00 63.28 68 GLY A CA 1
ATOM 549 C C . GLY A 1 68 ? 7.712 -3.979 10.958 1.00 63.28 68 GLY A C 1
ATOM 550 O O . GLY A 1 68 ? 6.552 -3.872 10.569 1.00 63.28 68 GLY A O 1
ATOM 551 N N . ILE A 1 69 ? 8.721 -3.568 10.177 1.00 60.12 69 ILE A N 1
ATOM 552 C CA . ILE A 1 69 ? 8.504 -3.003 8.819 1.00 60.12 69 ILE A CA 1
ATOM 553 C C . ILE A 1 69 ? 8.382 -4.123 7.763 1.00 60.12 69 ILE A C 1
ATOM 555 O O . ILE A 1 69 ? 8.881 -4.057 6.639 1.00 60.12 69 ILE A O 1
ATOM 559 N N . HIS A 1 70 ? 7.736 -5.229 8.121 1.00 55.53 70 HIS A N 1
ATOM 560 C CA . HIS A 1 70 ? 7.490 -6.333 7.196 1.00 55.53 70 HIS A CA 1
ATOM 561 C C . HIS A 1 70 ? 6.221 -6.070 6.410 1.00 55.53 70 HIS A C 1
ATOM 563 O O . HIS A 1 70 ? 5.170 -6.522 6.826 1.00 55.53 70 HIS A O 1
ATOM 569 N N . ARG A 1 71 ? 6.324 -5.362 5.275 1.00 56.97 71 ARG A N 1
ATOM 570 C CA . ARG A 1 71 ? 5.318 -5.277 4.185 1.00 56.97 71 ARG A CA 1
ATOM 571 C C . ARG A 1 71 ? 3.847 -5.115 4.596 1.00 56.97 71 ARG A C 1
ATOM 573 O O . ARG A 1 71 ? 2.969 -5.336 3.766 1.00 56.97 71 ARG A O 1
ATOM 580 N N . THR A 1 72 ? 3.549 -4.727 5.826 1.00 57.97 72 THR A N 1
ATOM 581 C CA . THR A 1 72 ? 2.193 -4.418 6.213 1.00 57.97 72 THR A CA 1
ATOM 582 C C . THR A 1 72 ? 1.874 -3.124 5.494 1.00 57.97 72 THR A C 1
ATOM 584 O O . THR A 1 72 ? 2.651 -2.156 5.496 1.00 57.97 72 THR A O 1
ATOM 587 N N . SER A 1 73 ? 0.778 -3.152 4.742 1.00 59.12 73 SER A N 1
ATOM 588 C CA . SER A 1 73 ? 0.285 -1.957 4.066 1.00 59.12 73 SER A CA 1
ATOM 589 C C . SER A 1 73 ? 0.271 -0.804 5.078 1.00 59.12 73 SER A C 1
ATOM 591 O O . SER A 1 73 ? 0.039 -1.021 6.266 1.00 59.12 73 SER A O 1
ATOM 593 N N . ALA A 1 74 ? 0.540 0.434 4.651 1.00 58.78 74 ALA A N 1
ATOM 594 C CA . ALA A 1 74 ? 0.415 1.586 5.557 1.00 58.78 74 ALA A CA 1
ATOM 595 C C . ALA A 1 74 ? -0.952 1.603 6.278 1.00 58.78 74 ALA A C 1
ATOM 597 O O . ALA A 1 74 ? -1.050 2.056 7.410 1.00 58.78 74 ALA A O 1
ATOM 598 N N . PHE A 1 75 ? -1.966 1.009 5.643 1.00 56.41 75 PHE A N 1
ATOM 599 C CA . PHE A 1 75 ? -3.277 0.716 6.202 1.00 56.41 75 PHE A CA 1
ATOM 600 C C . PHE A 1 75 ? -3.238 -0.179 7.457 1.00 56.41 75 PHE A C 1
ATOM 602 O O . PHE A 1 75 ? -3.788 0.197 8.487 1.00 56.41 75 PHE A O 1
ATOM 609 N N . GLN A 1 76 ? -2.524 -1.307 7.427 1.00 60.53 76 GLN A N 1
ATOM 610 C CA . GLN A 1 76 ? -2.367 -2.204 8.583 1.00 60.53 76 GLN A CA 1
ATOM 611 C C . GLN A 1 76 ? -1.593 -1.571 9.747 1.00 60.53 76 GLN A C 1
ATOM 613 O O . GLN A 1 76 ? -1.816 -1.950 10.888 1.00 60.53 76 GLN A O 1
ATOM 618 N N . ARG A 1 77 ? -0.717 -0.590 9.486 1.00 60.31 77 ARG A N 1
ATOM 619 C CA . ARG A 1 77 ? 0.005 0.139 10.548 1.00 60.31 77 ARG A CA 1
ATOM 620 C C . ARG A 1 77 ? -0.897 1.056 11.378 1.00 60.31 77 ARG A C 1
ATOM 622 O O . ARG A 1 77 ? -0.568 1.330 12.522 1.00 60.31 77 ARG A O 1
ATOM 629 N N . ASN A 1 78 ? -2.011 1.506 10.802 1.00 61.72 78 ASN A N 1
ATOM 630 C CA . ASN A 1 78 ? -2.969 2.408 11.448 1.00 61.72 78 ASN A CA 1
ATOM 631 C C . ASN A 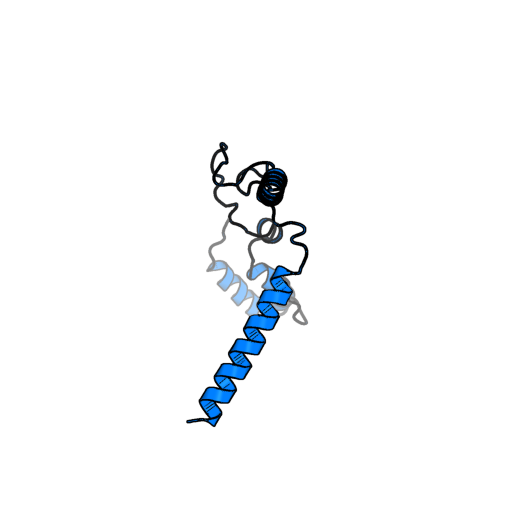1 78 ? -4.305 1.723 11.768 1.00 61.72 78 ASN A C 1
ATOM 633 O O . ASN A 1 78 ? -5.256 2.398 12.153 1.00 61.72 78 ASN A O 1
ATOM 637 N N . THR A 1 79 ? -4.413 0.408 11.559 1.00 66.25 79 THR A N 1
ATOM 638 C CA . THR A 1 79 ? -5.630 -0.323 11.912 1.00 66.25 79 THR A CA 1
ATOM 639 C C . THR A 1 79 ? -5.589 -0.572 13.419 1.00 66.25 79 THR A C 1
ATOM 641 O O . THR A 1 79 ? -4.663 -1.251 13.867 1.00 66.25 79 THR A O 1
ATOM 644 N N . PRO A 1 80 ? -6.525 -0.014 14.210 1.00 68.81 80 PRO A N 1
ATOM 645 C CA . PRO A 1 80 ? -6.593 -0.322 15.631 1.00 68.81 80 PRO A CA 1
ATOM 646 C C . PRO A 1 80 ? -6.832 -1.822 15.810 1.00 68.81 80 PRO A C 1
ATOM 648 O O . PRO A 1 80 ? -7.444 -2.466 14.954 1.00 68.81 80 PRO A O 1
ATOM 651 N N . GLU A 1 81 ? -6.349 -2.385 16.913 1.00 76.06 81 GLU A N 1
ATOM 652 C CA . GLU A 1 81 ? -6.618 -3.786 17.229 1.00 76.06 81 GLU A CA 1
ATOM 653 C C . GLU A 1 81 ? -8.133 -4.039 17.234 1.00 76.06 81 GLU A C 1
ATOM 655 O O . GLU A 1 81 ? -8.909 -3.256 17.789 1.00 76.06 81 GLU A O 1
ATOM 660 N N . TYR A 1 82 ? -8.574 -5.106 16.558 1.00 76.50 82 TYR A N 1
ATOM 661 C CA . TYR A 1 82 ? -9.998 -5.411 16.441 1.00 76.50 82 TYR A CA 1
ATOM 662 C C . TYR A 1 82 ? -10.574 -5.751 17.819 1.00 76.50 82 TYR A C 1
ATOM 664 O O . TYR A 1 82 ? -10.253 -6.787 18.401 1.00 76.50 82 TYR A O 1
ATOM 672 N N . ASN A 1 83 ? -11.448 -4.883 18.329 1.00 79.88 83 ASN A N 1
ATOM 673 C CA . ASN A 1 83 ? -12.106 -5.070 19.613 1.00 79.88 83 ASN A CA 1
ATOM 674 C C . ASN A 1 83 ? -13.530 -5.602 19.408 1.00 79.88 83 ASN A C 1
ATOM 676 O O . ASN A 1 83 ? -14.469 -4.847 19.155 1.00 79.88 83 ASN A O 1
ATOM 680 N N . VAL A 1 84 ? -13.680 -6.917 19.572 1.00 78.69 84 VAL A N 1
ATOM 681 C CA . VAL A 1 84 ? -14.965 -7.630 19.479 1.00 78.69 84 VAL A CA 1
ATOM 682 C C . VAL A 1 84 ? -16.013 -7.039 20.431 1.00 78.69 84 VAL A C 1
ATOM 684 O O . VAL A 1 84 ? -17.187 -6.962 20.080 1.00 78.69 84 VAL A O 1
ATOM 687 N N . ILE A 1 85 ?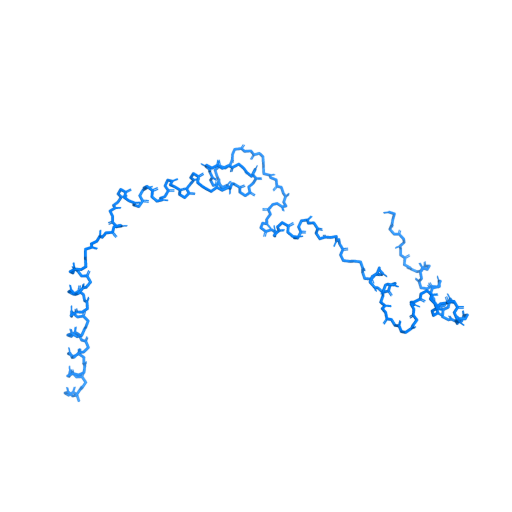 -15.608 -6.598 21.628 1.00 73.44 85 ILE A N 1
ATOM 688 C CA . ILE A 1 85 ? -16.521 -6.024 22.627 1.00 73.44 85 ILE A CA 1
ATOM 689 C C . ILE A 1 85 ? -17.042 -4.662 22.170 1.00 73.44 85 ILE A C 1
ATOM 691 O O . ILE A 1 85 ? -18.215 -4.357 22.372 1.00 73.44 85 ILE A O 1
ATOM 695 N N . GLU A 1 86 ? -16.194 -3.847 21.549 1.00 75.06 86 GLU A N 1
ATOM 696 C CA . GLU A 1 86 ? -16.590 -2.535 21.037 1.00 75.06 86 GLU A CA 1
ATOM 697 C C . GLU A 1 86 ? -17.558 -2.662 19.855 1.00 75.06 86 GLU A C 1
ATOM 699 O O . GLU A 1 86 ? -18.572 -1.969 19.795 1.00 75.06 86 GLU A O 1
ATOM 704 N N . ASP A 1 87 ? -17.307 -3.608 18.955 1.00 75.56 87 ASP A N 1
ATOM 705 C CA . ASP A 1 87 ? -18.210 -3.908 17.841 1.00 75.56 87 ASP A CA 1
ATOM 706 C C . ASP A 1 87 ? -19.550 -4.477 18.344 1.00 75.56 87 ASP A C 1
ATOM 708 O O . ASP A 1 87 ? -20.618 -4.098 17.860 1.00 75.56 87 ASP A O 1
ATOM 712 N N . LEU A 1 88 ? -19.521 -5.301 19.402 1.00 74.56 88 LEU A N 1
ATOM 713 C CA . LEU A 1 88 ? -20.721 -5.815 20.072 1.00 74.56 88 LEU A CA 1
ATOM 714 C C . LEU A 1 88 ? -21.539 -4.701 20.754 1.00 74.56 88 LEU A C 1
ATOM 716 O O . LEU A 1 88 ? -22.769 -4.704 20.721 1.00 74.56 88 LEU A O 1
ATOM 720 N N . LYS A 1 89 ? -20.874 -3.711 21.359 1.00 70.81 89 LYS A N 1
ATOM 721 C CA . LYS A 1 89 ? -21.539 -2.532 21.944 1.00 70.81 89 LYS A CA 1
ATOM 722 C C . LYS A 1 89 ? -22.199 -1.658 20.878 1.00 70.81 89 LYS A C 1
ATOM 724 O O . LYS A 1 89 ? -23.274 -1.109 21.122 1.00 70.81 89 LYS A O 1
ATOM 729 N N . ASN A 1 90 ? -21.561 -1.544 19.714 1.00 72.25 90 ASN A N 1
ATOM 730 C CA . ASN A 1 90 ? -21.984 -0.678 18.615 1.00 72.25 90 ASN A CA 1
ATOM 731 C C . ASN A 1 90 ? -22.855 -1.390 17.566 1.00 72.25 90 ASN A C 1
ATOM 733 O O . ASN A 1 90 ? -23.330 -0.749 16.621 1.00 72.25 90 ASN A O 1
ATOM 737 N N . THR A 1 91 ? -23.107 -2.696 17.720 1.00 73.88 91 THR A N 1
ATOM 738 C CA . THR A 1 91 ? -23.937 -3.453 16.781 1.00 73.88 91 THR A CA 1
ATOM 739 C C . THR A 1 91 ? -25.370 -2.943 16.834 1.00 73.88 91 THR A C 1
ATOM 741 O O . THR A 1 91 ? -26.005 -2.858 17.888 1.00 73.88 91 THR A O 1
ATOM 744 N N . ARG A 1 92 ? -25.901 -2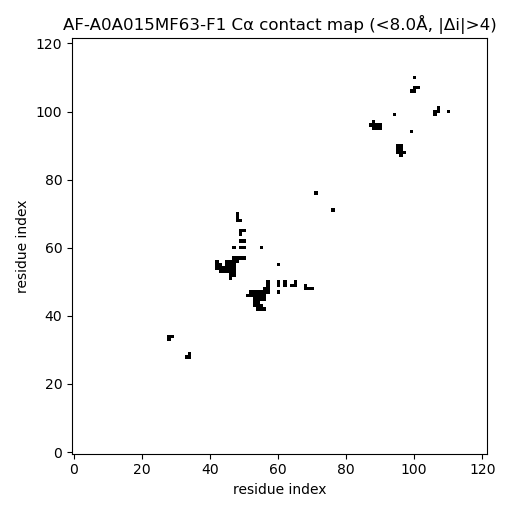.608 15.659 1.00 60.31 92 ARG A N 1
ATOM 745 C CA . ARG A 1 92 ? -27.262 -2.097 15.492 1.00 60.31 92 ARG A CA 1
ATOM 746 C C . ARG A 1 92 ? -28.256 -3.256 15.487 1.00 60.31 92 ARG A C 1
ATOM 748 O O . ARG A 1 92 ? -28.789 -3.616 14.443 1.00 60.31 92 ARG A O 1
ATOM 755 N N . ALA A 1 93 ? -28.509 -3.855 16.644 1.00 56.50 93 ALA A N 1
ATOM 756 C CA . ALA A 1 93 ? -29.826 -4.444 16.860 1.00 56.50 93 ALA A CA 1
ATOM 757 C C . ALA A 1 93 ? -30.858 -3.293 16.929 1.00 56.50 93 ALA A C 1
ATOM 759 O O . ALA A 1 93 ? -30.483 -2.144 17.173 1.00 56.50 93 ALA A O 1
ATOM 760 N N . ASN A 1 94 ? -32.155 -3.564 16.722 1.00 61.22 94 ASN A N 1
ATOM 761 C CA . ASN A 1 94 ? -33.216 -2.539 16.846 1.00 61.22 94 ASN A CA 1
ATOM 762 C C . ASN A 1 94 ? -33.201 -1.812 18.211 1.00 61.22 94 ASN A C 1
ATOM 764 O O . ASN A 1 94 ? -33.827 -0.766 18.361 1.00 61.22 94 ASN A O 1
ATOM 768 N N . ALA A 1 95 ? -32.471 -2.363 19.183 1.00 61.75 95 ALA A N 1
ATOM 769 C CA . ALA A 1 95 ? -31.974 -1.684 20.363 1.00 61.75 95 ALA A CA 1
ATOM 770 C C . ALA A 1 95 ? -30.475 -2.004 20.540 1.00 61.75 95 ALA A C 1
ATOM 772 O O . ALA A 1 95 ? -30.063 -3.140 20.310 1.00 61.75 95 ALA A O 1
ATOM 773 N N . THR A 1 96 ? -29.656 -1.042 20.966 1.00 66.44 96 THR A N 1
ATOM 774 C CA . THR A 1 96 ? -28.239 -1.289 21.294 1.00 66.44 96 THR A CA 1
ATOM 775 C C . THR A 1 96 ? -28.117 -2.277 22.462 1.00 66.44 96 THR A C 1
ATOM 777 O O . THR A 1 96 ? -29.030 -2.381 23.285 1.00 66.44 96 THR A O 1
ATOM 780 N N . PHE A 1 97 ? -26.988 -2.983 22.600 1.00 67.00 97 PHE A N 1
ATOM 781 C CA . PHE A 1 97 ? -26.769 -3.892 23.741 1.00 67.00 97 PHE A CA 1
ATOM 782 C C . PHE A 1 97 ? -27.004 -3.194 25.092 1.00 67.00 97 PHE A C 1
ATOM 784 O O . PHE A 1 97 ? -27.654 -3.747 25.978 1.00 67.00 97 PHE A O 1
ATOM 791 N N . SER A 1 98 ? -26.576 -1.934 25.215 1.00 66.62 98 SER A N 1
ATOM 792 C CA . SER A 1 98 ? -26.841 -1.083 26.382 1.00 66.62 98 SER A CA 1
ATOM 793 C C . SER A 1 98 ? -28.335 -0.854 26.633 1.00 66.62 98 SER A C 1
ATOM 795 O O . SER A 1 98 ? -28.774 -0.837 27.782 1.00 66.62 98 SER A O 1
ATOM 797 N N . GLN A 1 99 ? -29.140 -0.688 25.581 1.00 68.75 99 GLN A N 1
ATOM 798 C CA . GLN A 1 99 ? -30.593 -0.563 25.704 1.00 68.75 99 GLN A CA 1
ATOM 799 C C . GLN A 1 99 ? -31.224 -1.888 26.153 1.00 68.75 99 GLN A C 1
ATOM 801 O O . GLN A 1 99 ? -32.030 -1.875 27.076 1.00 68.75 99 GLN A O 1
ATOM 806 N N . ILE A 1 100 ? -30.808 -3.033 25.602 1.00 73.62 100 ILE A N 1
ATOM 807 C CA . ILE A 1 100 ? -31.307 -4.366 26.001 1.00 73.62 100 ILE A CA 1
ATOM 808 C C . ILE A 1 100 ? -30.997 -4.659 27.478 1.00 73.62 100 ILE A C 1
ATOM 810 O O . ILE A 1 100 ? -31.885 -5.073 28.227 1.00 73.62 100 ILE A O 1
ATOM 814 N N . ILE A 1 101 ? -29.766 -4.372 27.917 1.00 76.88 101 ILE A N 1
ATOM 815 C CA . ILE A 1 101 ? -29.330 -4.473 29.320 1.00 76.88 101 ILE A CA 1
ATOM 816 C C . ILE A 1 101 ? -30.182 -3.579 30.230 1.00 76.88 101 ILE A C 1
ATOM 818 O O . ILE A 1 101 ? -30.437 -3.923 31.382 1.00 76.88 101 ILE A O 1
ATOM 822 N N . ASN A 1 102 ? -30.644 -2.430 29.736 1.00 71.19 102 ASN A N 1
ATOM 823 C CA . ASN A 1 102 ? -31.467 -1.522 30.52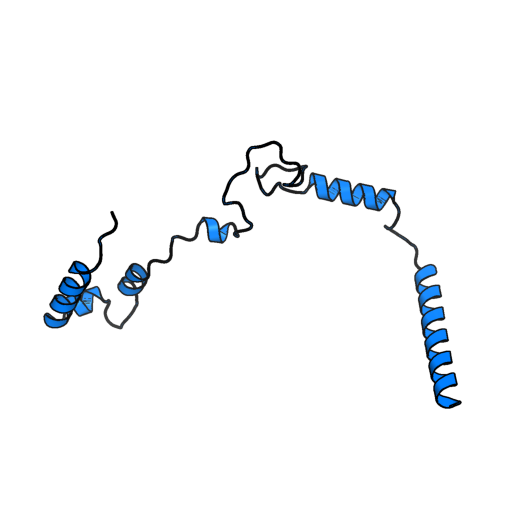6 1.00 71.19 102 ASN A CA 1
ATOM 824 C C . ASN A 1 102 ? -32.955 -1.877 30.557 1.00 71.19 102 ASN A C 1
ATOM 826 O O . ASN A 1 102 ? -33.611 -1.602 31.561 1.00 71.19 102 ASN A O 1
ATOM 830 N N . ILE A 1 103 ? -33.460 -2.505 29.497 1.00 79.06 103 ILE A N 1
ATOM 831 C CA . ILE A 1 103 ? -34.855 -2.934 29.355 1.00 79.06 103 ILE A CA 1
ATOM 832 C C . ILE A 1 103 ? -35.125 -4.215 30.157 1.00 79.06 103 ILE A C 1
ATOM 834 O O . ILE A 1 103 ? -36.214 -4.374 30.702 1.00 79.06 103 ILE A O 1
ATOM 838 N N . SER A 1 104 ? -34.150 -5.127 30.255 1.00 81.88 104 SER A N 1
ATOM 839 C CA . SER A 1 104 ? -34.322 -6.420 30.929 1.00 81.88 104 SER A CA 1
ATOM 840 C C . SER A 1 104 ? -33.412 -6.567 32.161 1.00 81.88 104 SER A C 1
ATOM 842 O O . SER A 1 104 ? -32.195 -6.714 32.013 1.00 81.88 104 SER A O 1
ATOM 844 N N . PRO A 1 105 ? -33.979 -6.606 33.386 1.00 81.69 105 PRO A N 1
ATOM 845 C CA . PRO A 1 105 ? -33.220 -6.842 34.618 1.00 81.69 105 PRO A CA 1
ATOM 846 C C . PRO A 1 105 ? -32.431 -8.160 34.624 1.00 81.69 105 PRO A C 1
ATOM 848 O O . PRO A 1 105 ? -31.329 -8.212 35.170 1.00 81.69 105 PRO A O 1
ATOM 851 N N . GLU A 1 106 ? -32.955 -9.207 33.980 1.00 82.00 106 GLU A N 1
ATOM 852 C CA . GLU A 1 106 ? -32.269 -10.499 33.851 1.00 82.00 106 GLU A CA 1
ATOM 853 C C . GLU A 1 106 ? -31.042 -10.406 32.937 1.00 82.00 106 GLU A C 1
ATOM 855 O O . GLU A 1 106 ? -29.958 -10.862 33.298 1.00 82.00 106 GLU A O 1
ATOM 860 N N . GLN A 1 107 ? -31.161 -9.727 31.790 1.00 78.75 107 GLN A N 1
ATOM 861 C CA . GLN A 1 107 ? -30.015 -9.512 30.898 1.00 78.75 107 GLN A CA 1
ATOM 862 C C . GLN A 1 107 ? -28.929 -8.659 31.562 1.00 78.75 107 GLN A C 1
ATOM 864 O O . GLN A 1 107 ? -27.740 -8.921 31.386 1.00 78.75 107 GLN A O 1
ATOM 869 N N . ARG A 1 108 ? -29.316 -7.687 32.399 1.00 81.75 108 ARG A N 1
ATOM 870 C CA . ARG A 1 108 ? -28.374 -6.908 33.216 1.00 81.75 108 ARG A CA 1
ATOM 871 C C . ARG A 1 108 ? -27.580 -7.784 34.179 1.00 81.75 108 ARG A C 1
ATOM 873 O O . ARG A 1 108 ? -26.368 -7.606 34.306 1.00 81.75 108 ARG A O 1
ATOM 880 N N . LYS A 1 109 ? -28.246 -8.728 34.845 1.00 85.88 109 LYS A N 1
ATOM 881 C CA . LYS A 1 109 ? -27.598 -9.667 35.766 1.00 85.88 109 LYS A CA 1
ATOM 882 C C . LYS A 1 109 ? -26.586 -10.546 35.030 1.00 85.88 109 LYS A C 1
ATOM 884 O O . LYS A 1 109 ? -25.435 -10.612 35.456 1.00 85.88 109 LYS A O 1
ATOM 889 N N . ILE A 1 110 ? -26.986 -11.125 33.896 1.00 84.88 110 ILE A N 1
ATOM 890 C CA . ILE A 1 110 ? -26.115 -11.950 33.043 1.00 84.88 110 ILE A CA 1
ATOM 891 C C . ILE A 1 110 ? -24.894 -11.147 32.573 1.00 84.88 110 ILE A C 1
ATOM 893 O O . ILE A 1 110 ? -23.766 -11.627 32.674 1.00 84.88 110 ILE A O 1
ATOM 897 N N . TYR A 1 111 ? -25.097 -9.908 32.115 1.00 82.38 111 TYR A N 1
ATOM 898 C CA . TYR A 1 111 ? -24.013 -9.039 31.652 1.00 82.38 111 TYR A CA 1
ATOM 899 C C . TYR A 1 111 ? -23.001 -8.724 32.759 1.00 82.38 111 TYR A C 1
ATOM 901 O O . TYR A 1 111 ? -21.801 -8.907 32.564 1.00 82.38 111 TYR A O 1
ATOM 909 N N . HIS A 1 112 ? -23.456 -8.285 33.938 1.00 82.94 112 HIS A N 1
ATOM 910 C CA . HIS A 1 112 ? -22.543 -7.978 35.043 1.00 82.94 112 HIS A CA 1
ATOM 911 C C . HIS A 1 112 ? -21.818 -9.218 35.566 1.00 82.94 112 HIS A C 1
ATOM 913 O O . HIS A 1 112 ? -20.644 -9.129 35.922 1.00 82.94 112 HIS A O 1
ATOM 919 N N . GLU A 1 113 ? -22.488 -10.369 35.600 1.00 84.25 113 GLU A N 1
ATOM 920 C CA . GLU A 1 113 ? -21.862 -11.627 35.995 1.00 84.25 113 GLU A CA 1
ATOM 921 C C . GLU A 1 113 ? -20.797 -12.071 34.983 1.00 84.25 113 GLU A C 1
ATOM 923 O O . GLU A 1 113 ? -19.700 -12.461 35.383 1.00 84.25 113 GLU A O 1
ATOM 928 N N . GLY A 1 114 ? -21.073 -11.940 33.683 1.00 81.25 114 GLY A N 1
ATOM 929 C CA . GLY A 1 114 ? -20.110 -12.211 32.616 1.00 81.25 114 GLY A CA 1
ATOM 930 C C . GLY A 1 114 ? -18.909 -11.262 32.642 1.00 81.25 114 GLY A C 1
ATOM 931 O O . GLY A 1 114 ? -17.768 -11.717 32.609 1.00 81.25 114 GLY A O 1
ATOM 932 N N . MET A 1 115 ? -19.148 -9.956 32.796 1.00 76.94 115 MET A N 1
ATOM 933 C CA . MET A 1 115 ? -18.092 -8.937 32.887 1.00 76.94 115 MET A CA 1
ATOM 934 C C . MET A 1 115 ? -17.212 -9.106 34.128 1.00 76.94 115 MET A C 1
ATOM 936 O O . MET A 1 115 ? -16.030 -8.790 34.084 1.00 76.94 115 MET A O 1
ATOM 940 N N . ARG A 1 116 ? -17.755 -9.630 35.233 1.00 78.75 116 ARG A N 1
ATOM 941 C CA . ARG A 1 116 ? -16.972 -9.948 36.439 1.00 78.75 116 ARG A CA 1
ATOM 942 C C . ARG A 1 116 ? -15.988 -11.100 36.214 1.00 78.75 116 ARG A C 1
ATOM 944 O O . ARG A 1 116 ? -14.979 -11.177 36.905 1.00 78.75 116 ARG A O 1
ATOM 951 N N . ARG A 1 117 ? -16.305 -12.017 35.294 1.00 75.50 117 ARG A N 1
ATOM 952 C CA . ARG A 1 117 ? -15.478 -13.190 34.966 1.00 75.50 117 ARG A CA 1
ATOM 953 C C . ARG A 1 117 ? -14.409 -12.886 33.917 1.00 75.50 117 ARG A C 1
ATOM 955 O O . ARG A 1 117 ? -13.483 -13.678 33.773 1.00 75.50 117 ARG A O 1
ATOM 962 N N . TYR A 1 118 ? -14.533 -11.776 33.193 1.00 68.81 118 TYR A N 1
ATOM 963 C CA . TYR A 1 118 ? -13.537 -11.352 32.216 1.00 68.81 118 TYR A CA 1
ATOM 9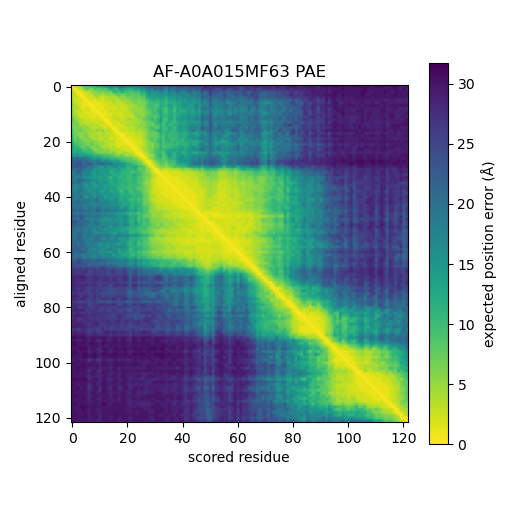64 C C . TYR A 1 118 ? -12.426 -10.548 32.906 1.00 68.81 118 TYR A C 1
ATOM 966 O O . TYR A 1 118 ? -12.737 -9.629 33.667 1.00 68.81 118 TYR A O 1
ATOM 974 N N . PRO A 1 119 ? -11.139 -10.861 32.664 1.00 70.94 119 PRO A N 1
ATOM 975 C CA . PRO A 1 119 ? -10.055 -10.028 33.160 1.00 70.94 119 PRO A CA 1
ATOM 976 C C . PRO A 1 119 ? -10.165 -8.641 32.518 1.00 70.94 119 PRO A C 1
ATOM 978 O O . PRO A 1 119 ? -10.211 -8.518 31.294 1.00 70.94 119 PRO A O 1
ATOM 981 N N . GLN A 1 120 ? -10.246 -7.606 33.354 1.00 66.94 120 GLN A N 1
ATOM 982 C CA . GLN A 1 120 ? -10.134 -6.220 32.909 1.00 66.94 120 GLN A CA 1
ATOM 983 C C . GLN A 1 120 ? -8.657 -5.995 32.578 1.00 66.94 120 GLN A C 1
ATOM 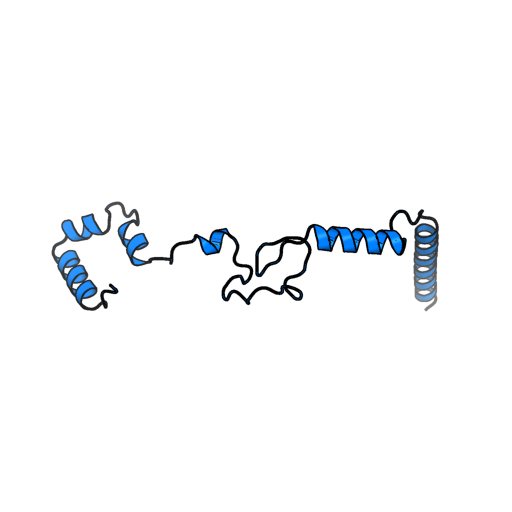985 O O . GLN A 1 120 ? -7.800 -6.177 33.441 1.00 66.94 120 GLN A O 1
ATOM 990 N N . THR A 1 121 ? -8.354 -5.698 31.322 1.00 67.94 121 THR A N 1
ATOM 991 C CA . THR A 1 121 ? -7.025 -5.234 30.920 1.00 67.94 121 THR A CA 1
ATOM 992 C C . THR A 1 121 ? -6.973 -3.728 31.151 1.00 67.94 121 THR A C 1
ATOM 994 O O . THR A 1 121 ? -7.854 -3.030 30.642 1.00 67.94 121 THR A O 1
ATOM 997 N N . ASP A 1 122 ? -5.995 -3.268 31.931 1.00 54.19 122 ASP A N 1
ATOM 998 C CA . ASP A 1 122 ? -5.716 -1.841 32.157 1.00 54.19 122 ASP A CA 1
ATOM 999 C C . ASP A 1 122 ? -5.251 -1.125 30.877 1.00 54.19 122 ASP A C 1
ATOM 1001 O O . ASP A 1 122 ? -4.545 -1.764 30.057 1.00 54.19 122 ASP A O 1
#

Nearest PDB structures (foldseek):
  2exf-assembly1_A  TM=7.687E-01  e=4.454E-01  unclassified